Protein AF-A0A2N2G634-F1 (afdb_monomer_lite)

Sequence (49 aa):
MTPVTVGILSDTHLSQPTETFKKIADACFHDADMILHAGDLTDPAILTV

pLDDT: mean 95.01, std 3.38, range [79.81, 98.06]

Foldseek 3Di:
DDDAFEAEAEDPLDQADDPVNVVVCCVRDVPHPYYDYDYNDPHPNSVVD

Structure (mmCIF, N/CA/C/O backbone):
data_AF-A0A2N2G634-F1
#
_entry.id   AF-A0A2N2G634-F1
#
loop_
_atom_site.group_PDB
_atom_site.id
_atom_site.type_symbol
_atom_site.label_atom_id
_atom_site.label_alt_id
_atom_site.label_comp_id
_atom_site.label_asym_id
_atom_site.label_entity_id
_atom_site.label_seq_id
_atom_site.pdbx_PDB_ins_code
_atom_site.Cartn_x
_atom_site.Cartn_y
_atom_site.Cartn_z
_atom_site.occupancy
_atom_site.B_iso_or_equiv
_atom_site.auth_seq_id
_atom_site.auth_comp_id
_atom_site.auth_asym_id
_atom_site.auth_atom_id
_atom_site.pdbx_PDB_model_num
ATOM 1 N N . MET A 1 1 ? -20.443 5.199 15.343 1.00 79.81 1 MET A N 1
ATOM 2 C CA . MET A 1 1 ? -19.749 4.866 14.083 1.00 79.81 1 MET A CA 1
ATOM 3 C C . MET A 1 1 ? -18.263 4.945 14.361 1.00 79.81 1 MET A C 1
ATOM 5 O O . MET A 1 1 ? -17.848 5.929 14.962 1.00 79.81 1 MET A O 1
ATOM 9 N N . THR A 1 2 ? -17.503 3.909 14.022 1.00 90.56 2 THR A N 1
ATOM 10 C CA . THR A 1 2 ? -16.035 3.961 14.041 1.00 90.56 2 THR A CA 1
ATOM 11 C C . THR A 1 2 ? -15.545 4.762 12.828 1.00 90.56 2 THR A C 1
ATOM 13 O O . THR A 1 2 ? -16.183 4.678 11.774 1.00 90.56 2 THR A O 1
ATOM 16 N N . PRO A 1 3 ? -14.486 5.583 12.957 1.00 94.69 3 PRO A N 1
ATOM 17 C CA . PRO A 1 3 ? -13.870 6.246 11.809 1.00 94.69 3 PRO A CA 1
ATOM 18 C C . PRO A 1 3 ? -13.323 5.212 10.821 1.00 94.69 3 PRO A C 1
ATOM 20 O O . PRO A 1 3 ? -12.892 4.147 11.251 1.00 94.69 3 PRO A O 1
ATOM 23 N N . VAL A 1 4 ? -13.323 5.552 9.531 1.00 97.25 4 VAL A N 1
ATOM 24 C CA . VAL A 1 4 ? -12.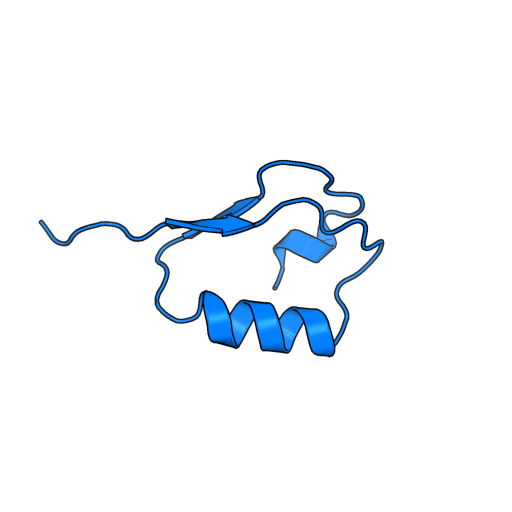621 4.786 8.492 1.00 97.25 4 VAL A CA 1
ATOM 25 C C . VAL A 1 4 ? -11.252 5.423 8.278 1.00 97.25 4 VAL A C 1
ATOM 27 O O . VAL A 1 4 ? -11.169 6.630 8.037 1.00 97.25 4 VAL A O 1
ATOM 30 N N . THR A 1 5 ? -10.195 4.622 8.346 1.00 97.75 5 THR A N 1
ATOM 31 C CA . THR A 1 5 ? -8.817 5.028 8.062 1.00 97.75 5 THR A CA 1
ATOM 32 C C . THR A 1 5 ? -8.439 4.585 6.656 1.00 97.75 5 THR A C 1
ATOM 34 O O . THR A 1 5 ? -8.498 3.402 6.332 1.00 97.75 5 THR A O 1
ATOM 37 N N . VAL A 1 6 ? -8.024 5.537 5.820 1.00 97.69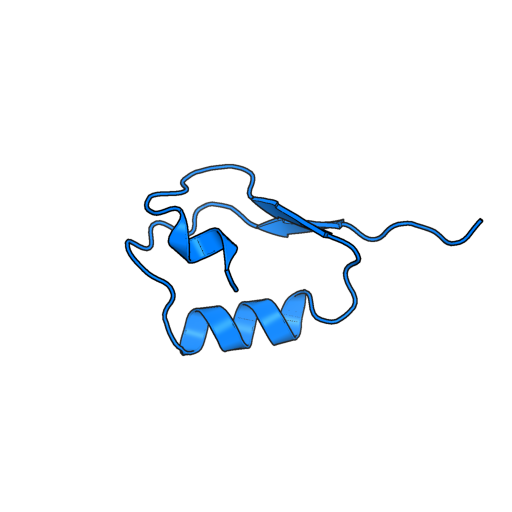 6 VAL A N 1
ATOM 38 C CA . VAL A 1 6 ? -7.589 5.266 4.445 1.00 97.69 6 VAL A CA 1
ATOM 39 C C . VAL A 1 6 ? -6.110 5.609 4.309 1.00 97.69 6 VAL A C 1
ATOM 41 O O . VAL A 1 6 ? -5.719 6.765 4.474 1.00 97.69 6 VAL A O 1
ATOM 44 N N . GLY A 1 7 ? -5.291 4.605 4.003 1.00 97.12 7 GLY A N 1
ATOM 45 C CA . GLY A 1 7 ? -3.894 4.774 3.623 1.00 97.12 7 GLY A CA 1
ATOM 46 C C . GLY A 1 7 ? -3.783 5.302 2.196 1.00 97.12 7 GLY A C 1
ATOM 47 O O . GLY A 1 7 ? -4.513 4.861 1.312 1.00 97.12 7 GLY A O 1
ATOM 48 N N . ILE A 1 8 ? -2.875 6.245 1.957 1.00 96.88 8 ILE A N 1
ATOM 49 C CA . ILE A 1 8 ? -2.622 6.791 0.620 1.00 96.88 8 ILE A CA 1
ATOM 50 C C . ILE A 1 8 ? -1.261 6.304 0.139 1.00 96.88 8 ILE A C 1
ATOM 52 O O . ILE A 1 8 ? -0.254 6.485 0.824 1.00 96.88 8 ILE A O 1
ATOM 56 N N . LEU A 1 9 ? -1.243 5.714 -1.052 1.00 96.00 9 LEU A N 1
ATOM 57 C CA . LEU A 1 9 ? -0.046 5.247 -1.742 1.00 96.00 9 LEU A CA 1
ATOM 58 C C . LEU A 1 9 ? -0.028 5.842 -3.155 1.00 96.00 9 LEU A C 1
ATOM 60 O O . LEU A 1 9 ? -1.075 5.994 -3.770 1.00 96.00 9 LEU A O 1
ATOM 64 N N . SER A 1 10 ? 1.133 6.203 -3.687 1.00 95.25 10 SER A N 1
ATOM 65 C CA . SER A 1 10 ? 1.274 6.750 -5.043 1.00 95.25 10 SER A CA 1
ATOM 66 C C . SER A 1 10 ? 2.684 6.478 -5.557 1.00 95.25 10 SER A C 1
ATOM 68 O O . SER A 1 10 ? 3.546 6.084 -4.769 1.00 95.25 10 SER A O 1
ATOM 70 N N . ASP A 1 11 ? 2.913 6.703 -6.853 1.00 93.75 11 ASP A N 1
ATOM 71 C CA . ASP A 1 11 ? 4.262 6.780 -7.431 1.00 93.75 11 ASP A CA 1
ATOM 72 C C . ASP A 1 11 ? 5.097 5.521 -7.176 1.00 93.75 11 ASP A C 1
ATOM 74 O O . ASP A 1 11 ? 6.304 5.589 -6.946 1.00 93.75 11 ASP A O 1
ATOM 78 N N . THR A 1 12 ? 4.460 4.344 -7.210 1.00 94.31 12 THR A N 1
ATOM 79 C CA . THR A 1 12 ? 5.175 3.087 -6.975 1.00 94.31 12 THR A CA 1
ATOM 80 C C . THR A 1 12 ? 6.171 2.800 -8.095 1.00 94.31 12 THR A C 1
ATOM 82 O O . THR A 1 12 ? 7.289 2.398 -7.788 1.00 94.31 12 THR A O 1
ATOM 85 N N . HIS A 1 13 ? 5.817 3.032 -9.372 1.00 94.56 13 HIS A N 1
ATOM 86 C CA . HIS A 1 13 ? 6.701 2.803 -10.538 1.00 94.56 13 HIS A CA 1
ATOM 87 C C . HIS A 1 13 ? 7.351 1.403 -10.557 1.00 94.56 13 HIS A C 1
ATOM 89 O O . HIS A 1 13 ? 8.437 1.194 -11.104 1.00 94.56 13 HIS A O 1
ATOM 95 N N . LEU A 1 14 ? 6.689 0.426 -9.933 1.00 94.94 14 LEU A N 1
ATOM 96 C CA . LEU A 1 14 ? 7.150 -0.950 -9.818 1.00 94.94 14 LEU A CA 1
ATOM 97 C C . LEU A 1 14 ? 6.384 -1.836 -10.801 1.00 94.94 14 LEU A C 1
ATOM 99 O O . LEU A 1 14 ? 5.157 -1.917 -10.768 1.00 94.94 14 LEU A O 1
ATOM 103 N N . SER A 1 15 ? 7.107 -2.577 -11.637 1.00 94.69 15 SER A N 1
ATOM 104 C CA . SER A 1 15 ? 6.501 -3.590 -12.512 1.00 94.69 15 SER A CA 1
ATOM 105 C C . SER A 1 15 ? 6.030 -4.840 -11.761 1.00 94.69 15 SER A C 1
ATOM 107 O O . SER A 1 15 ? 5.335 -5.666 -12.333 1.00 94.69 15 SER A O 1
ATOM 109 N N . GLN A 1 16 ? 6.423 -5.008 -10.496 1.00 95.50 16 GLN A N 1
ATOM 110 C CA . GLN A 1 16 ? 5.960 -6.073 -9.606 1.00 95.50 16 GLN A CA 1
ATOM 111 C C . GLN A 1 16 ? 6.269 -5.721 -8.139 1.00 95.50 16 GLN A C 1
ATOM 113 O O . GLN A 1 16 ? 7.241 -4.999 -7.880 1.00 95.50 16 GLN A O 1
ATOM 118 N N . PRO A 1 17 ? 5.521 -6.255 -7.156 1.00 96.50 17 PRO A N 1
ATOM 119 C CA . PRO A 1 17 ? 5.830 -6.052 -5.746 1.00 96.50 17 PRO A CA 1
ATOM 120 C C . PRO A 1 17 ? 7.204 -6.617 -5.386 1.00 96.50 17 PRO A C 1
ATOM 122 O O . PRO A 1 17 ? 7.511 -7.774 -5.673 1.00 96.50 17 PRO A O 1
ATOM 125 N N . THR A 1 18 ? 8.014 -5.828 -4.687 1.00 96.50 18 THR A N 1
ATOM 126 C CA . THR A 1 18 ? 9.255 -6.320 -4.078 1.00 96.50 18 THR A CA 1
ATOM 127 C C . THR A 1 18 ? 9.009 -6.713 -2.624 1.00 96.50 18 THR A C 1
ATOM 129 O O . THR A 1 18 ? 8.108 -6.185 -1.976 1.00 96.50 18 THR A O 1
ATOM 132 N N . GLU A 1 19 ? 9.832 -7.601 -2.066 1.0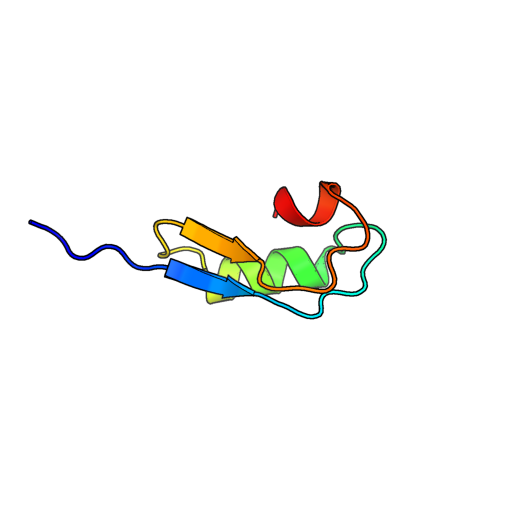0 97.44 19 GLU A N 1
ATOM 133 C CA . GLU A 1 19 ? 9.736 -7.962 -0.642 1.00 97.44 19 GLU A CA 1
ATOM 134 C C . GLU A 1 19 ? 9.930 -6.755 0.284 1.00 97.44 19 GLU A C 1
ATOM 136 O O . GLU A 1 19 ? 9.299 -6.659 1.333 1.00 97.44 19 GLU A O 1
ATOM 141 N N . THR A 1 20 ? 10.773 -5.801 -0.114 1.00 97.12 20 THR A N 1
ATOM 142 C CA . THR A 1 20 ? 10.947 -4.540 0.614 1.00 97.12 20 THR A CA 1
ATOM 143 C C . THR A 1 20 ? 9.677 -3.697 0.567 1.00 97.12 20 THR A C 1
ATOM 145 O O . THR A 1 20 ? 9.247 -3.196 1.601 1.00 97.12 20 THR A O 1
ATOM 148 N N . PHE A 1 21 ? 9.054 -3.574 -0.607 1.00 96.75 21 PHE A N 1
ATOM 149 C CA . PHE A 1 21 ? 7.810 -2.827 -0.769 1.00 96.75 21 PHE A CA 1
ATOM 150 C C . PHE A 1 21 ? 6.677 -3.426 0.072 1.00 96.75 21 PHE A C 1
ATOM 152 O O . PHE A 1 21 ? 6.036 -2.688 0.810 1.00 96.75 21 PHE A O 1
ATOM 159 N N . LYS A 1 22 ? 6.510 -4.755 0.060 1.00 97.19 22 LYS A N 1
ATOM 160 C CA . LYS A 1 22 ? 5.520 -5.454 0.899 1.00 97.19 22 LYS A CA 1
ATOM 161 C C . LYS A 1 22 ? 5.717 -5.166 2.387 1.00 97.19 22 LYS A C 1
ATOM 163 O O . LYS A 1 22 ? 4.768 -4.830 3.078 1.00 97.19 22 LYS A O 1
ATOM 168 N N . LYS A 1 23 ? 6.960 -5.239 2.879 1.00 98.06 23 LYS A N 1
ATOM 169 C CA . LYS A 1 23 ? 7.274 -4.948 4.290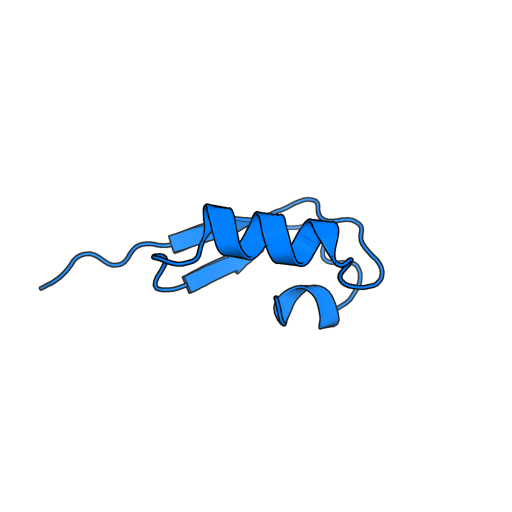 1.00 98.06 23 LYS A CA 1
ATOM 170 C C . LYS A 1 23 ? 6.972 -3.502 4.677 1.00 98.06 23 LYS A C 1
ATOM 172 O O . LYS A 1 23 ? 6.543 -3.255 5.797 1.00 98.06 23 LYS A O 1
ATOM 177 N N . ILE A 1 24 ? 7.225 -2.552 3.777 1.00 97.06 24 ILE A N 1
ATOM 178 C CA . ILE A 1 24 ? 6.912 -1.136 4.010 1.00 97.06 24 ILE A CA 1
ATOM 179 C C . ILE A 1 24 ? 5.397 -0.925 3.997 1.00 97.06 24 ILE A C 1
ATOM 181 O O . ILE A 1 24 ? 4.881 -0.263 4.890 1.00 97.06 24 ILE A O 1
ATOM 185 N N . ALA A 1 25 ? 4.694 -1.502 3.019 1.00 96.81 25 ALA A N 1
ATOM 186 C CA . ALA A 1 25 ? 3.242 -1.413 2.916 1.00 96.81 25 ALA A CA 1
ATOM 187 C C . ALA A 1 25 ? 2.565 -1.961 4.181 1.00 96.81 25 ALA A C 1
ATOM 189 O O . ALA A 1 25 ? 1.759 -1.260 4.782 1.00 96.81 25 ALA A O 1
ATOM 190 N N . ASP A 1 26 ? 2.976 -3.142 4.645 1.00 97.38 26 ASP A N 1
ATOM 191 C CA . ASP A 1 26 ? 2.500 -3.738 5.896 1.00 97.38 26 ASP A CA 1
ATOM 192 C C . ASP A 1 26 ? 2.777 -2.821 7.101 1.00 97.38 26 ASP A C 1
ATOM 194 O O . ASP A 1 26 ? 1.861 -2.414 7.814 1.00 97.38 26 ASP A O 1
ATOM 198 N N . ALA A 1 27 ? 4.023 -2.366 7.274 1.00 97.69 27 ALA A N 1
ATOM 199 C CA . ALA A 1 27 ? 4.378 -1.484 8.385 1.00 97.69 27 ALA A CA 1
ATOM 200 C C . ALA A 1 27 ? 3.575 -0.165 8.399 1.00 97.69 27 ALA A C 1
ATOM 202 O O . ALA A 1 27 ? 3.236 0.332 9.474 1.00 97.69 27 ALA A O 1
ATOM 203 N N . CYS A 1 28 ? 3.265 0.400 7.229 1.00 97.44 28 CYS A N 1
ATOM 204 C CA . CYS A 1 28 ? 2.536 1.663 7.099 1.00 97.44 28 CYS A CA 1
ATOM 205 C C . CYS A 1 28 ? 1.014 1.516 7.186 1.00 97.44 28 CYS A C 1
ATOM 207 O O . CYS A 1 28 ? 0.351 2.445 7.649 1.00 97.44 28 CYS A O 1
ATOM 209 N N . PHE A 1 29 ? 0.459 0.401 6.709 1.00 97.31 29 PHE A N 1
ATOM 210 C CA . PHE A 1 29 ? -0.972 0.276 6.438 1.00 97.31 29 PHE A CA 1
ATOM 211 C C . PHE A 1 29 ? -1.651 -0.897 7.157 1.00 97.31 29 PHE A C 1
ATOM 213 O O . PHE A 1 29 ? -2.839 -1.097 6.931 1.00 97.31 29 PHE A O 1
ATOM 220 N N . HIS A 1 30 ? -0.960 -1.631 8.043 1.00 96.56 30 HIS A N 1
ATOM 221 C CA . HIS A 1 30 ? -1.544 -2.782 8.757 1.00 96.56 30 HIS A CA 1
ATOM 222 C C . HIS A 1 30 ? -2.854 -2.476 9.505 1.00 96.56 30 HIS A C 1
ATOM 224 O O . HIS A 1 30 ? -3.707 -3.352 9.611 1.00 96.56 30 HIS A O 1
ATOM 230 N N . ASP A 1 31 ? -3.026 -1.243 9.991 1.00 96.56 31 ASP A N 1
ATOM 231 C CA . ASP A 1 31 ? -4.223 -0.792 10.717 1.00 96.56 31 ASP A CA 1
ATOM 232 C C . ASP A 1 31 ? -5.202 0.024 9.842 1.00 96.56 31 ASP A C 1
ATOM 234 O O . ASP A 1 31 ? -6.183 0.574 10.348 1.00 96.56 31 ASP A O 1
ATOM 238 N N . ALA A 1 32 ? -4.941 0.163 8.538 1.00 97.25 32 ALA A N 1
ATOM 239 C CA . ALA A 1 32 ? -5.825 0.888 7.629 1.00 97.25 32 ALA A CA 1
ATOM 240 C C . ALA A 1 32 ? -6.976 -0.009 7.147 1.00 97.25 32 ALA A C 1
ATOM 242 O O . ALA A 1 32 ? -6.772 -1.160 6.771 1.00 97.25 32 ALA A O 1
ATOM 243 N N . ASP A 1 33 ? -8.188 0.544 7.066 1.00 97.50 33 ASP A N 1
ATOM 244 C CA . ASP A 1 33 ? -9.346 -0.172 6.516 1.00 97.50 33 ASP A CA 1
ATOM 245 C C . ASP A 1 33 ? -9.247 -0.334 4.989 1.00 97.50 33 ASP A C 1
ATOM 247 O O . ASP A 1 33 ? -9.877 -1.211 4.395 1.00 97.50 33 ASP A O 1
ATOM 251 N N . MET A 1 34 ? -8.497 0.559 4.335 1.00 95.75 34 MET A N 1
ATOM 252 C CA . MET A 1 34 ? -8.311 0.590 2.888 1.00 95.75 34 MET A CA 1
ATOM 253 C C . MET A 1 34 ? -7.017 1.313 2.517 1.00 95.75 34 MET A C 1
ATOM 255 O O . MET A 1 34 ? -6.648 2.297 3.155 1.00 95.75 34 MET A O 1
ATOM 259 N N . ILE A 1 35 ? -6.389 0.888 1.420 1.00 96.06 35 ILE A N 1
ATOM 260 C CA . ILE A 1 35 ? -5.326 1.638 0.746 1.00 96.06 35 ILE A CA 1
ATOM 261 C C . ILE A 1 35 ? -5.875 2.174 -0.579 1.00 96.06 35 ILE A C 1
ATOM 263 O O . ILE A 1 35 ? -6.387 1.415 -1.402 1.00 96.06 35 ILE A O 1
ATOM 267 N N . LEU A 1 36 ? -5.758 3.483 -0.797 1.00 95.69 36 LEU A N 1
ATOM 268 C CA . LEU A 1 36 ? -6.049 4.135 -2.068 1.00 95.69 36 LEU A CA 1
ATOM 269 C C . LEU A 1 36 ? -4.737 4.422 -2.803 1.00 95.69 36 LEU A C 1
ATOM 271 O O . LEU A 1 36 ? -3.934 5.245 -2.360 1.00 95.69 36 LEU A O 1
ATOM 275 N N . HIS A 1 37 ? -4.546 3.766 -3.947 1.00 95.56 37 HIS A N 1
ATOM 276 C CA . HIS A 1 37 ? -3.417 4.028 -4.835 1.00 95.56 37 HIS A CA 1
ATOM 277 C C . HIS A 1 37 ? -3.749 5.195 -5.785 1.00 95.56 37 HIS A C 1
ATOM 279 O O . HIS A 1 37 ? -4.652 5.076 -6.612 1.00 95.56 37 HIS A O 1
ATOM 285 N N . ALA A 1 38 ? -3.045 6.323 -5.672 1.00 93.19 38 ALA A N 1
ATOM 286 C CA . ALA A 1 38 ? -3.430 7.617 -6.251 1.00 93.19 38 ALA A CA 1
ATOM 287 C C . ALA A 1 38 ? -2.726 8.005 -7.570 1.00 93.19 38 ALA A C 1
ATOM 289 O O . ALA A 1 38 ? -3.001 9.076 -8.105 1.00 93.19 38 ALA A O 1
ATOM 290 N N . GLY A 1 39 ? -1.863 7.154 -8.131 1.00 89.38 39 GLY A N 1
ATOM 291 C CA . GLY A 1 39 ? -1.211 7.411 -9.421 1.00 89.38 39 GLY A CA 1
ATOM 292 C C . GLY A 1 39 ? -0.057 6.455 -9.697 1.00 89.38 39 GLY A C 1
ATOM 293 O O . GLY A 1 39 ? 0.363 5.748 -8.788 1.00 89.38 39 GLY A O 1
ATOM 294 N N . ASP A 1 40 ? 0.433 6.415 -10.939 1.00 90.88 40 ASP A N 1
ATOM 295 C CA . ASP A 1 40 ? 1.662 5.705 -11.342 1.00 90.88 40 ASP A CA 1
ATOM 296 C C . ASP A 1 40 ? 1.718 4.210 -10.986 1.00 90.88 40 ASP A C 1
ATOM 298 O O . ASP A 1 40 ? 2.761 3.632 -10.666 1.00 90.88 40 ASP A O 1
ATOM 302 N N . LEU A 1 41 ? 0.555 3.567 -11.094 1.00 94.12 41 LEU A N 1
ATOM 303 C CA . LEU A 1 41 ? 0.426 2.119 -11.081 1.00 94.12 41 LEU A CA 1
ATOM 304 C C . LEU A 1 41 ? 0.892 1.559 -12.430 1.00 94.12 41 LEU A C 1
ATOM 306 O O . LEU A 1 41 ? 0.195 1.689 -13.437 1.00 94.12 41 LEU A O 1
ATOM 310 N N . TH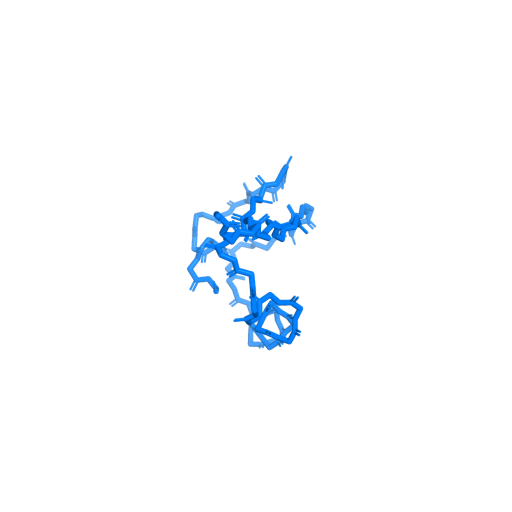R A 1 42 ? 2.060 0.925 -12.452 1.00 94.94 42 THR A N 1
ATOM 311 C CA . THR A 1 42 ? 2.617 0.325 -13.674 1.00 94.94 42 THR A CA 1
ATOM 312 C C . THR A 1 42 ? 2.230 -1.141 -13.862 1.00 94.94 42 THR A C 1
ATOM 314 O O . THR A 1 42 ? 2.244 -1.622 -14.992 1.00 94.94 42 THR A O 1
ATOM 317 N N . ASP A 1 43 ? 1.855 -1.838 -12.785 1.00 95.00 43 ASP A N 1
ATOM 318 C CA . ASP A 1 43 ? 1.376 -3.223 -12.822 1.00 95.00 43 ASP A CA 1
ATOM 319 C C . ASP A 1 43 ? 0.272 -3.459 -11.764 1.00 95.00 43 ASP A C 1
ATOM 321 O O . ASP A 1 43 ? 0.443 -3.054 -10.610 1.00 95.00 43 ASP A O 1
ATOM 325 N N . PRO A 1 44 ? -0.861 -4.110 -12.099 1.00 93.81 44 PRO A N 1
ATOM 326 C CA . PRO A 1 44 ? -1.929 -4.403 -11.138 1.00 93.81 44 PRO A CA 1
ATOM 327 C C . PRO A 1 44 ? -1.503 -5.260 -9.940 1.00 93.81 44 PRO A C 1
ATOM 329 O O . PRO A 1 44 ? -2.138 -5.178 -8.889 1.00 93.81 44 PRO A O 1
ATOM 332 N N . ALA A 1 45 ? -0.440 -6.061 -10.056 1.00 95.00 45 ALA A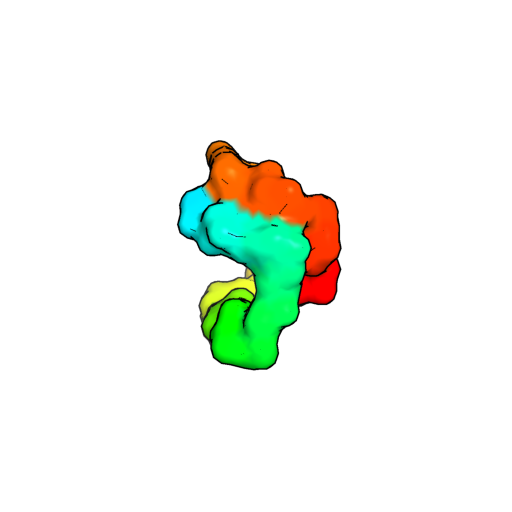 N 1
ATOM 333 C CA . ALA A 1 45 ? 0.093 -6.861 -8.956 1.00 95.00 45 ALA A CA 1
ATOM 334 C C . ALA A 1 45 ? 0.551 -5.997 -7.769 1.00 95.00 45 ALA A C 1
ATOM 336 O O . ALA A 1 45 ? 0.600 -6.479 -6.643 1.00 95.00 45 ALA A O 1
ATOM 337 N N . ILE A 1 46 ? 0.837 -4.708 -7.979 1.00 95.62 46 ILE A N 1
ATOM 338 C CA . ILE A 1 46 ? 1.136 -3.757 -6.899 1.00 95.62 46 ILE A CA 1
ATOM 339 C C . ILE A 1 46 ? -0.041 -3.588 -5.928 1.00 95.62 46 ILE A C 1
ATOM 341 O O . ILE A 1 46 ? 0.187 -3.268 -4.769 1.00 95.62 46 ILE A O 1
ATOM 345 N N . LEU A 1 47 ? -1.279 -3.858 -6.353 1.00 94.31 47 LEU A N 1
ATOM 346 C CA . LEU A 1 47 ? -2.472 -3.767 -5.503 1.00 94.31 47 LEU A CA 1
ATOM 347 C C . LEU A 1 47 ? -2.689 -4.997 -4.606 1.00 94.31 47 LEU A C 1
ATOM 349 O O . LEU A 1 47 ? -3.667 -5.037 -3.868 1.00 94.31 47 LEU A O 1
ATOM 353 N N . THR A 1 48 ? -1.827 -6.014 -4.688 1.00 90.06 48 THR A N 1
ATOM 354 C CA . THR A 1 48 ? -1.946 -7.245 -3.887 1.00 90.06 48 THR A CA 1
ATOM 355 C C . THR A 1 48 ? -1.054 -7.236 -2.646 1.00 90.06 48 THR A C 1
ATOM 357 O O . THR A 1 48 ? -0.762 -8.310 -2.111 1.00 90.06 48 THR A O 1
ATOM 360 N N . VAL A 1 49 ? -0.516 -6.071 -2.279 1.00 84.25 49 VAL A N 1
ATOM 361 C CA . VAL A 1 49 ? 0.339 -5.906 -1.096 1.00 84.25 49 VAL A CA 1
ATOM 362 C C . VAL A 1 49 ? -0.458 -5.705 0.173 1.00 84.25 49 VAL A C 1
ATOM 364 O O . VAL A 1 49 ? -1.579 -5.159 0.086 1.00 84.25 49 VAL A O 1
#

Secondary structure (DSSP, 8-state):
-PPPPEEEE-----SS--HHHHHHHHHHHTT-SEEEE-S----GGGGG-

Radius of gyration: 11.26 Å; chains: 1; bounding box: 31×16×28 Å